Protein AF-A0A3A8JA76-F1 (afdb_monomer_lite)

Foldseek 3Di:
DDDDDDDDDDPDDDPCPPVNVVVVVVVVVVVQVVFWDKDDKDDWDWPPDKDKDFDCVLPWDKDWALPDAPVRADDDPPDPPPDFDDHPPNTDIHIDRQIKIWTKIKIKIWIAGNVRHTDDMDMDMDTDDIDNDHD

Sequence (135 aa):
MLLCTGLALTACGGAMTPEEAAAEETPLATSEAALITCGDWVGWSDTGVVRCLSNPDCGTNWVCEPRLKADDAPSLDDGPQQRPPVCPAGQVAVPYVNSGKMRYQFQYRACYDEAGNYTHTEYQYRNYASSCISC

Radius of gyration: 30.71 Å; chains: 1; bounding box: 82×60×65 Å

Secondary structure (DSSP, 8-state):
----------S------HHHHHHHHHHHHHHTTSS-EE-PPPPPEEEEEEEEEE-GGG-EEEEEESSS-GGGSPPPPSS-S-PPPPPPTT-EEEEEEPEEEEEEEEEEEEEE-TTS-EEEEEEEEEEEEEE----

Structure (mmCIF, N/CA/C/O backbone):
data_AF-A0A3A8JA76-F1
#
_entry.id   AF-A0A3A8JA76-F1
#
loop_
_atom_site.group_PDB
_atom_site.id
_atom_site.type_symbol
_atom_site.label_atom_id
_atom_site.label_alt_id
_atom_site.label_comp_id
_atom_site.label_asym_id
_atom_site.label_entity_id
_atom_site.label_seq_id
_atom_site.pdbx_PDB_ins_code
_atom_site.Cartn_x
_atom_site.Cartn_y
_atom_site.Cartn_z
_atom_site.occupancy
_atom_site.B_iso_or_equiv
_atom_site.auth_seq_id
_atom_site.auth_comp_id
_atom_site.auth_asym_id
_atom_site.auth_atom_id
_atom_site.pdbx_PDB_model_num
ATOM 1 N N . MET A 1 1 ? -53.220 30.093 33.852 1.00 31.16 1 MET A N 1
ATOM 2 C CA . MET A 1 1 ? -53.597 31.302 33.091 1.00 31.16 1 MET A CA 1
ATOM 3 C C . MET A 1 1 ? -52.765 32.443 33.645 1.00 31.16 1 MET A C 1
ATOM 5 O O . MET A 1 1 ? -52.714 32.542 34.862 1.00 31.16 1 MET A O 1
ATOM 9 N N . LEU A 1 2 ? -52.183 33.259 32.761 1.00 42.16 2 LEU A N 1
ATOM 10 C CA . LEU A 1 2 ? -51.533 34.547 33.044 1.00 42.16 2 LEU A CA 1
ATOM 11 C C . LEU A 1 2 ? -50.125 34.486 33.666 1.00 42.16 2 LEU A C 1
ATOM 13 O O . LEU A 1 2 ? -49.967 33.998 34.774 1.00 42.16 2 LEU A O 1
ATOM 17 N N . LEU A 1 3 ? -49.060 34.793 32.906 1.00 37.34 3 LEU A N 1
ATOM 18 C CA . LEU A 1 3 ? -48.591 36.099 32.348 1.00 37.34 3 LEU A CA 1
ATOM 19 C C . LEU A 1 3 ? -47.359 36.505 33.204 1.00 37.34 3 LEU A C 1
ATOM 21 O O . LEU A 1 3 ? -47.387 36.273 34.402 1.00 37.34 3 LEU A O 1
ATOM 25 N N . CYS A 1 4 ? -46.232 37.060 32.754 1.00 35.75 4 CYS A N 1
ATOM 26 C CA . CYS A 1 4 ? -45.856 37.897 31.611 1.00 35.75 4 CYS A CA 1
ATOM 27 C C . CYS A 1 4 ? -44.301 37.955 31.598 1.00 35.75 4 CYS A C 1
ATOM 29 O O . CYS A 1 4 ? -43.707 38.057 32.666 1.00 35.75 4 CYS A O 1
ATOM 31 N N . THR A 1 5 ? -43.587 37.760 30.476 1.00 44.44 5 THR A N 1
ATOM 32 C CA . THR A 1 5 ? -42.980 38.838 29.639 1.00 44.44 5 THR A CA 1
ATOM 33 C C . THR A 1 5 ? -42.537 40.060 30.457 1.00 44.44 5 THR A C 1
ATOM 35 O O . THR A 1 5 ? -43.389 40.726 31.026 1.00 44.44 5 THR A O 1
ATOM 38 N N . GLY A 1 6 ? -41.271 40.455 30.567 1.00 39.28 6 GLY A N 1
ATOM 39 C CA . GLY A 1 6 ? -40.219 40.588 29.560 1.00 39.28 6 GLY A CA 1
ATOM 40 C C . GLY A 1 6 ? -39.577 41.982 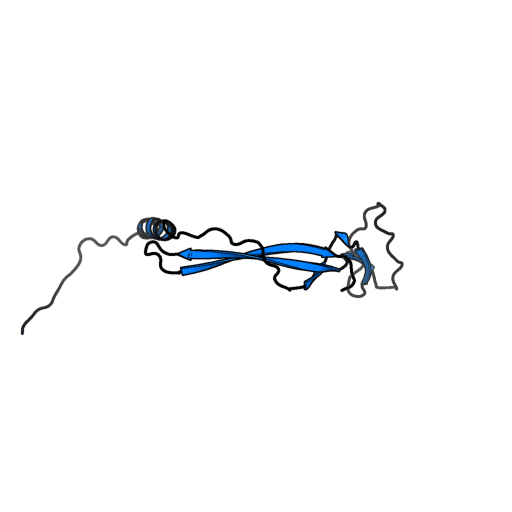29.734 1.00 39.28 6 GLY A C 1
ATOM 41 O O . GLY A 1 6 ? -40.202 42.845 30.346 1.00 39.28 6 GLY A O 1
ATOM 42 N N . LEU A 1 7 ? -38.391 42.184 29.136 1.00 40.34 7 LEU A N 1
ATOM 43 C CA . LEU A 1 7 ? -37.623 43.447 28.984 1.00 40.34 7 LEU A CA 1
ATOM 44 C C . LEU A 1 7 ? -36.812 43.900 30.227 1.00 40.34 7 LEU A C 1
ATOM 46 O O . LEU A 1 7 ? -37.314 43.864 31.337 1.00 40.34 7 LEU A O 1
ATOM 50 N N . ALA A 1 8 ? -35.570 44.390 30.135 1.00 39.19 8 ALA A N 1
ATOM 51 C CA . ALA A 1 8 ? -34.737 44.736 28.984 1.00 39.19 8 ALA A CA 1
ATOM 52 C C . ALA A 1 8 ? -33.320 45.187 29.426 1.00 39.19 8 ALA A C 1
ATOM 54 O O . ALA A 1 8 ? -33.169 45.818 30.464 1.00 39.19 8 ALA A O 1
ATOM 55 N N . LEU A 1 9 ? -32.356 44.954 28.526 1.00 34.12 9 LEU A N 1
ATOM 56 C CA . LEU A 1 9 ? -31.235 45.829 28.138 1.00 34.12 9 LEU A CA 1
ATOM 57 C C . LEU A 1 9 ? -30.060 46.121 29.108 1.00 34.12 9 LEU A C 1
ATOM 59 O O . LEU A 1 9 ? -30.109 46.995 29.963 1.00 34.12 9 LEU A O 1
ATOM 63 N N . THR A 1 10 ? -28.931 45.482 28.772 1.00 47.94 10 THR A N 1
ATOM 64 C CA . THR A 1 10 ? -27.617 46.102 28.475 1.00 47.94 10 THR A CA 1
ATOM 65 C C . THR A 1 10 ? -27.022 47.120 29.458 1.00 47.94 10 THR A C 1
ATOM 67 O O . THR A 1 10 ? -27.288 48.315 29.355 1.00 47.94 10 THR A O 1
ATOM 70 N N . ALA A 1 11 ? -26.061 46.655 30.260 1.00 32.19 11 ALA A N 1
ATOM 71 C CA . ALA A 1 11 ? -24.838 47.366 30.670 1.00 32.19 11 ALA A CA 1
ATOM 72 C C . ALA A 1 11 ? -23.938 46.321 31.372 1.00 32.19 11 ALA A C 1
ATOM 74 O O . ALA A 1 11 ? -24.352 45.781 32.384 1.00 32.19 11 ALA A O 1
ATOM 75 N N . CYS A 1 12 ? -22.772 45.872 30.912 1.00 36.44 12 CYS A N 1
ATOM 76 C CA . CYS A 1 12 ? -21.778 46.419 30.002 1.00 36.44 12 CYS A CA 1
ATOM 77 C C . CYS A 1 12 ? -21.581 45.510 28.784 1.00 36.44 12 CYS A C 1
ATOM 79 O O . CYS A 1 12 ? -21.241 44.338 28.921 1.00 36.44 12 CYS A O 1
ATOM 81 N N . GLY A 1 13 ? -21.734 46.077 27.589 1.00 32.16 13 GLY A N 1
ATOM 82 C CA . GLY A 1 13 ? -21.138 45.503 26.393 1.00 32.16 13 GLY A CA 1
ATOM 83 C C . GLY A 1 13 ? -19.623 45.667 26.459 1.00 32.16 13 GLY A C 1
ATOM 84 O O . GLY A 1 13 ? -19.117 46.780 26.354 1.00 32.16 13 GLY A O 1
ATOM 85 N N . GLY A 1 14 ? -18.913 44.561 26.622 1.00 33.47 14 GLY A N 1
ATOM 86 C CA . GLY A 1 14 ? -17.641 44.360 25.946 1.00 33.47 14 GLY A CA 1
ATOM 87 C C . GLY A 1 14 ? -17.922 43.381 24.818 1.00 33.47 14 GLY A C 1
ATOM 88 O O . GLY A 1 14 ? -18.553 42.354 25.058 1.00 33.47 14 GLY A O 1
ATOM 89 N N . ALA A 1 15 ? -17.533 43.699 23.585 1.00 38.44 15 ALA A N 1
ATOM 90 C CA . ALA A 1 15 ? -17.411 42.654 22.580 1.00 38.44 15 ALA A CA 1
ATOM 91 C C . ALA A 1 15 ? -16.456 41.612 23.170 1.00 38.44 15 ALA A C 1
ATOM 93 O O . ALA A 1 15 ? -15.319 41.966 23.480 1.00 38.44 15 ALA A O 1
ATOM 94 N N . MET A 1 16 ? -16.934 40.385 23.388 1.00 39.31 16 MET A N 1
ATOM 95 C CA . MET A 1 16 ? -16.061 39.266 23.724 1.00 39.31 16 MET A CA 1
ATOM 96 C C . MET A 1 16 ? -14.983 39.252 22.643 1.00 39.31 16 MET A C 1
ATOM 98 O O . MET A 1 16 ? -15.298 39.158 21.450 1.00 39.31 16 MET A O 1
ATOM 102 N N . THR A 1 17 ? -13.735 39.506 23.029 1.00 48.19 17 THR A N 1
ATOM 103 C CA . THR A 1 17 ? -12.651 39.476 22.056 1.00 48.19 17 THR A CA 1
ATOM 104 C C . THR A 1 17 ? -12.545 38.034 21.550 1.00 48.19 17 THR A C 1
ATOM 106 O O . THR A 1 17 ? -12.857 37.098 22.292 1.00 48.19 17 THR A O 1
ATOM 109 N N . PRO A 1 18 ? -12.125 37.808 20.294 1.00 47.38 18 PRO A N 1
ATOM 110 C CA . PRO A 1 18 ? -11.949 36.454 19.761 1.00 47.38 18 PRO A CA 1
ATOM 111 C C . PRO A 1 18 ? -11.064 35.555 20.645 1.00 47.38 18 PRO A C 1
ATOM 113 O O . PRO A 1 18 ? -11.153 34.335 20.566 1.00 47.38 18 PRO A O 1
ATOM 116 N N . GLU A 1 19 ? -10.233 36.156 21.502 1.00 47.56 19 GLU A N 1
ATOM 117 C CA . GLU A 1 19 ? -9.372 35.475 22.470 1.00 47.56 19 GLU A CA 1
ATOM 118 C C . GLU A 1 19 ? -10.119 34.924 23.700 1.00 47.56 19 GLU A C 1
ATOM 120 O O . GLU A 1 19 ? -9.718 33.884 24.214 1.00 47.56 19 GLU A O 1
ATOM 125 N N . GLU A 1 20 ? -11.223 35.535 24.149 1.00 46.00 20 GLU A N 1
ATOM 126 C CA . GLU A 1 20 ? -12.013 35.022 25.286 1.00 46.00 20 GLU A CA 1
ATOM 127 C C . GLU A 1 20 ? -13.012 33.932 24.867 1.00 46.00 20 GLU A C 1
ATOM 129 O O . GLU A 1 20 ? -13.248 32.998 25.629 1.00 46.00 20 GLU A O 1
ATOM 134 N N . ALA A 1 21 ? -13.521 33.971 23.630 1.00 46.09 21 ALA A N 1
ATOM 135 C CA . ALA A 1 21 ? -14.310 32.868 23.068 1.00 46.09 21 ALA A CA 1
ATOM 136 C C . ALA A 1 21 ? -13.441 31.624 22.801 1.00 46.09 21 ALA A C 1
ATOM 138 O O . ALA A 1 21 ? -13.866 30.497 23.040 1.00 46.09 21 ALA A O 1
ATOM 139 N N . ALA A 1 22 ? -12.188 31.817 22.375 1.00 43.44 22 ALA A N 1
ATOM 140 C CA . ALA A 1 22 ? -11.245 30.715 22.191 1.00 43.44 22 ALA A CA 1
ATOM 141 C C . ALA A 1 22 ? -10.868 30.041 23.525 1.00 43.44 22 ALA A C 1
ATOM 143 O O . ALA A 1 22 ? -10.643 28.833 23.564 1.00 43.44 22 ALA A O 1
ATOM 144 N N . ALA A 1 23 ? -10.835 30.790 24.630 1.00 42.50 23 ALA A N 1
ATOM 145 C CA . ALA A 1 23 ? -10.453 30.266 25.939 1.00 42.50 23 ALA A CA 1
ATOM 146 C C . ALA A 1 23 ? -11.490 29.312 26.567 1.00 42.50 23 ALA A C 1
ATOM 148 O O . ALA A 1 23 ? -11.085 28.432 27.324 1.00 42.50 23 ALA A O 1
ATOM 149 N N . GLU A 1 24 ? -12.784 29.423 26.234 1.00 42.78 24 GLU A N 1
ATOM 150 C CA . GLU A 1 24 ? -13.818 28.467 26.680 1.00 42.78 24 GLU A CA 1
ATOM 151 C C . GLU A 1 24 ? -14.078 27.324 25.681 1.00 42.78 24 GLU A C 1
ATOM 153 O O . GLU A 1 24 ? -14.460 26.231 26.094 1.00 42.78 24 GLU A O 1
ATOM 158 N N . GLU A 1 25 ? -13.769 27.496 24.393 1.00 41.91 25 GLU A N 1
ATOM 159 C CA . GLU A 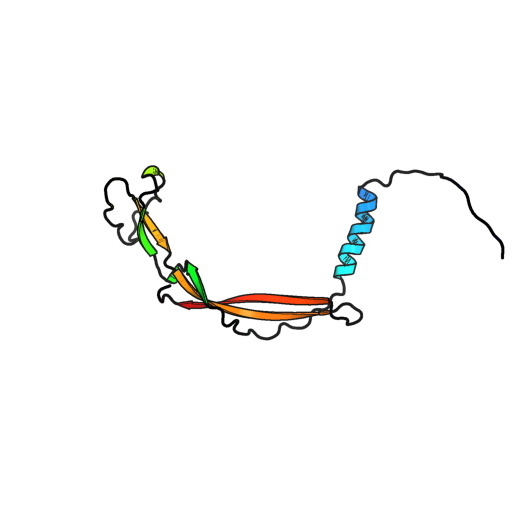1 25 ? -13.890 26.420 23.390 1.00 41.91 25 GLU A CA 1
ATOM 160 C C . GLU A 1 25 ? -12.740 25.393 23.481 1.00 41.91 25 GLU A C 1
ATOM 162 O O . GLU A 1 25 ? -12.902 24.219 23.139 1.00 41.91 25 GLU A O 1
ATOM 167 N N . THR A 1 26 ? -11.567 25.797 23.987 1.00 39.97 26 THR A N 1
ATOM 168 C CA . THR A 1 26 ? -10.400 24.901 24.096 1.00 39.97 26 THR A CA 1
ATOM 169 C C . THR A 1 26 ? -10.526 23.849 25.219 1.00 39.97 26 THR A C 1
ATOM 171 O O . THR A 1 26 ? -10.210 22.682 24.968 1.00 39.97 26 THR A O 1
ATOM 174 N N . PRO A 1 27 ? -11.003 24.159 26.445 1.00 39.25 27 PRO A N 1
ATOM 175 C CA . PRO A 1 27 ? -11.203 23.139 27.473 1.00 39.25 27 PRO A CA 1
ATOM 176 C C . PRO A 1 27 ? -12.385 22.211 27.171 1.00 39.25 27 PRO A C 1
ATOM 178 O O . PRO A 1 27 ? -12.324 21.057 27.588 1.00 39.25 27 PRO A O 1
ATOM 181 N N . LEU A 1 28 ? -13.414 22.635 26.419 1.00 37.22 28 LEU A N 1
ATOM 182 C CA . LEU A 1 28 ? -14.504 21.738 26.003 1.00 37.22 28 LEU A CA 1
ATOM 183 C C . LEU A 1 28 ? -14.044 20.732 24.938 1.00 37.22 28 LEU A C 1
ATOM 185 O O . LEU A 1 28 ? -14.224 19.533 25.128 1.00 37.22 28 LEU A O 1
ATOM 189 N N . ALA A 1 29 ? -13.322 21.172 23.902 1.00 44.12 29 ALA A N 1
ATOM 190 C CA . ALA A 1 29 ? -12.788 20.256 22.886 1.00 44.12 29 ALA A CA 1
ATOM 191 C C . ALA A 1 29 ? -11.743 19.268 23.449 1.00 44.12 29 ALA A C 1
ATOM 193 O O . ALA A 1 29 ? -11.574 18.163 22.934 1.00 44.12 29 ALA A O 1
ATOM 194 N N . THR A 1 30 ? -11.052 19.648 24.532 1.00 43.56 30 THR A N 1
ATOM 195 C CA . THR A 1 30 ? -10.079 18.782 25.220 1.00 43.56 30 THR A CA 1
ATOM 196 C C . THR A 1 30 ? -10.725 17.908 26.309 1.00 43.56 30 THR A C 1
ATOM 198 O O . THR A 1 30 ? -10.171 16.864 26.647 1.00 43.56 30 THR A O 1
ATOM 201 N N . SER A 1 31 ? -11.901 18.280 26.837 1.00 40.97 31 SER A N 1
ATOM 202 C CA . SER A 1 31 ? -12.663 17.458 27.796 1.00 40.97 31 SER A CA 1
ATOM 203 C C . SER A 1 31 ? -13.608 16.459 27.125 1.00 40.97 31 SER A C 1
ATOM 205 O O . SER A 1 31 ? -13.768 15.367 27.657 1.00 40.97 31 SER A O 1
ATOM 207 N N . GLU A 1 32 ? -14.111 16.721 25.914 1.00 44.12 32 GLU A N 1
ATOM 208 C CA . GLU A 1 32 ? -14.803 15.696 25.106 1.00 44.12 32 GLU A CA 1
ATOM 209 C C . GLU A 1 32 ? -13.851 14.596 24.601 1.00 44.12 32 GLU A C 1
ATOM 211 O O . GLU A 1 32 ? -14.262 13.462 24.352 1.00 44.12 32 GLU A O 1
ATOM 216 N N . ALA A 1 33 ? -12.551 14.893 24.513 1.00 47.88 33 ALA A N 1
ATOM 217 C CA . ALA A 1 33 ? -11.515 13.894 24.266 1.00 47.88 33 ALA A CA 1
ATOM 218 C C . ALA A 1 33 ? -11.119 13.100 25.529 1.00 47.88 33 ALA A C 1
ATOM 220 O O . ALA A 1 33 ? -10.372 12.126 25.424 1.00 47.88 33 ALA A O 1
ATOM 221 N N . ALA A 1 34 ? -11.580 13.498 26.723 1.00 49.09 34 ALA A N 1
ATOM 222 C CA . ALA A 1 34 ? -11.023 13.002 27.980 1.00 49.09 34 ALA A CA 1
ATOM 223 C C . ALA A 1 34 ? -11.588 11.659 28.467 1.00 49.09 34 ALA A C 1
ATOM 225 O O . ALA A 1 34 ? -10.981 11.083 29.366 1.00 49.09 34 ALA A O 1
ATOM 226 N N . LEU A 1 35 ? -12.670 11.115 27.895 1.00 53.34 35 LEU A N 1
ATOM 227 C CA . LEU A 1 35 ? -13.268 9.862 28.394 1.00 53.34 35 LEU A CA 1
ATOM 228 C C . LEU A 1 35 ? -13.743 8.878 27.307 1.00 53.34 35 LEU A C 1
ATOM 230 O O . LEU A 1 35 ? -14.405 7.888 27.622 1.00 53.34 35 LEU A O 1
ATOM 234 N N . ILE A 1 36 ? -13.353 9.073 26.039 1.00 64.19 36 ILE A N 1
ATOM 235 C CA . ILE A 1 36 ? -13.542 8.031 25.019 1.00 64.19 36 ILE A CA 1
ATOM 236 C C . ILE A 1 36 ? -12.617 6.864 25.364 1.00 64.19 36 ILE A C 1
ATOM 238 O O . ILE A 1 36 ? -11.394 6.952 25.238 1.00 64.19 36 ILE A O 1
ATOM 242 N N . THR A 1 37 ? -13.203 5.752 25.800 1.00 84.88 37 THR A N 1
ATOM 243 C CA . THR A 1 37 ? -12.452 4.529 26.080 1.00 84.88 37 THR A CA 1
ATOM 244 C C . THR A 1 37 ? -12.534 3.616 24.868 1.00 84.88 37 THR A C 1
ATOM 246 O O . THR A 1 37 ? -13.598 3.138 24.476 1.00 84.88 37 THR A O 1
ATOM 249 N N . CYS A 1 38 ? -11.391 3.385 24.230 1.00 90.31 38 CYS A N 1
ATOM 250 C CA . CYS A 1 38 ? -11.278 2.353 23.212 1.00 90.31 38 CYS A CA 1
ATOM 251 C C . CYS A 1 38 ? -10.861 1.038 23.863 1.00 90.31 38 CYS A C 1
ATOM 253 O O . CYS A 1 38 ? -9.957 1.015 24.698 1.00 90.31 38 CYS A O 1
ATOM 255 N N . GLY A 1 39 ? -11.507 -0.053 23.454 1.00 88.94 39 GLY A N 1
ATOM 256 C CA . GLY A 1 39 ? -11.074 -1.396 23.819 1.00 88.94 39 GLY A CA 1
ATOM 257 C C . GLY A 1 39 ? -9.709 -1.745 23.222 1.00 88.94 39 GLY A C 1
ATOM 258 O O . GLY A 1 39 ? -9.127 -0.989 22.434 1.00 88.94 39 GLY A O 1
ATOM 259 N N . ASP A 1 40 ? -9.211 -2.926 23.574 1.00 94.00 40 ASP A N 1
ATOM 260 C CA . ASP A 1 40 ? -7.985 -3.455 22.987 1.00 94.00 40 ASP A CA 1
ATOM 261 C C . ASP A 1 40 ? -8.144 -3.702 21.482 1.00 94.00 40 ASP A C 1
ATOM 263 O O . ASP A 1 40 ? -9.230 -4.006 20.976 1.00 94.00 40 ASP A O 1
ATOM 267 N N . TRP A 1 41 ? -7.029 -3.597 20.759 1.00 92.81 41 TRP A N 1
ATOM 268 C CA . TRP A 1 41 ? -6.978 -4.022 19.367 1.00 92.81 41 TRP A CA 1
ATOM 269 C C . TRP A 1 41 ? -7.251 -5.518 19.275 1.00 92.81 41 TRP A C 1
ATOM 271 O O . TRP A 1 41 ? -6.572 -6.327 19.913 1.00 92.81 41 TRP A O 1
ATOM 281 N N . VAL A 1 42 ? -8.208 -5.896 18.429 1.00 93.19 42 VAL A N 1
ATOM 282 C CA . VAL A 1 42 ? -8.333 -7.298 18.037 1.00 93.19 42 VAL A CA 1
ATOM 283 C C . VAL A 1 42 ? -7.099 -7.720 17.238 1.00 93.19 42 VAL A C 1
ATOM 285 O O . VAL A 1 42 ? -6.425 -6.896 16.623 1.00 93.19 42 VAL A O 1
A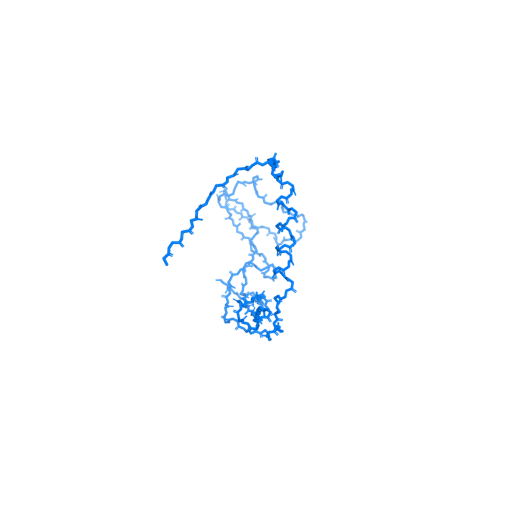TOM 288 N N . GLY A 1 43 ? -6.800 -9.018 17.221 1.00 92.19 43 GLY A N 1
ATOM 289 C CA . GLY A 1 43 ? -5.681 -9.540 16.441 1.00 92.19 43 GLY A CA 1
ATOM 290 C C . GLY A 1 43 ? -5.789 -9.221 14.944 1.00 92.19 43 GLY A C 1
ATOM 291 O O . GLY A 1 43 ? -6.881 -9.079 14.386 1.00 92.19 43 GLY A O 1
ATOM 292 N N . TRP A 1 44 ? -4.635 -9.157 14.280 1.00 95.88 44 TRP A N 1
ATOM 293 C CA . TRP A 1 44 ? -4.560 -8.953 12.835 1.00 95.88 44 TRP A CA 1
ATOM 294 C C . TRP A 1 44 ? -5.312 -10.045 12.072 1.00 95.88 44 TRP A C 1
ATOM 296 O O . TRP A 1 44 ? -5.035 -11.233 12.225 1.00 95.88 44 TRP A O 1
ATOM 306 N N . SER A 1 45 ? -6.218 -9.619 11.200 1.00 94.31 45 SER A N 1
ATOM 307 C CA . SER A 1 45 ? -6.997 -10.470 10.307 1.00 94.31 45 SER A CA 1
ATOM 308 C C . SER A 1 45 ? -6.644 -10.167 8.856 1.00 94.31 45 SER A C 1
ATOM 310 O O . SER A 1 45 ? -6.434 -9.012 8.484 1.00 94.31 45 SER A O 1
ATOM 312 N N . ASP A 1 46 ? -6.547 -11.203 8.025 1.00 92.88 46 ASP A N 1
ATOM 313 C CA . ASP A 1 46 ? -6.307 -11.034 6.591 1.00 92.88 46 ASP A CA 1
ATOM 314 C C . ASP A 1 46 ? -7.529 -10.385 5.929 1.00 92.88 46 ASP A C 1
ATOM 316 O O . ASP A 1 46 ? -8.667 -10.781 6.172 1.00 92.88 46 ASP A O 1
ATOM 320 N N . THR A 1 47 ? -7.295 -9.364 5.108 1.00 89.81 47 THR A N 1
ATOM 321 C CA . THR A 1 47 ? -8.370 -8.662 4.386 1.00 89.81 47 THR A CA 1
ATOM 322 C C . THR A 1 47 ? -8.874 -9.439 3.163 1.00 89.81 47 THR A C 1
ATOM 324 O O . THR A 1 47 ? -9.878 -9.061 2.568 1.00 89.81 47 THR A O 1
ATOM 327 N N . GLY A 1 48 ? -8.144 -10.464 2.716 1.00 87.75 48 GLY A N 1
ATOM 328 C CA . GLY A 1 48 ? -8.300 -11.125 1.420 1.00 87.75 48 GLY A CA 1
ATOM 329 C C . GLY A 1 48 ? -7.849 -10.266 0.233 1.00 87.75 48 GLY A C 1
ATOM 330 O O . GLY A 1 48 ? -7.842 -10.735 -0.905 1.00 87.75 48 GLY A O 1
ATOM 331 N N . VAL A 1 49 ? -7.464 -9.007 0.471 1.00 87.19 49 VAL A N 1
ATOM 332 C CA . VAL A 1 49 ? -7.137 -8.049 -0.583 1.00 87.19 49 VAL A CA 1
ATOM 333 C C . VAL A 1 49 ? -5.698 -8.248 -1.040 1.00 87.19 49 VAL A C 1
ATOM 335 O O . VAL A 1 49 ? -4.746 -8.143 -0.262 1.00 87.19 49 VAL A O 1
ATOM 338 N N . VAL A 1 50 ? -5.549 -8.458 -2.348 1.00 89.69 50 VAL A N 1
ATOM 339 C CA . VAL A 1 50 ? -4.267 -8.434 -3.053 1.00 89.69 50 VAL A CA 1
ATOM 340 C C . VAL A 1 50 ? -4.248 -7.214 -3.964 1.00 89.69 50 VAL A C 1
ATOM 342 O O . VAL A 1 50 ? -5.144 -7.052 -4.791 1.00 89.69 50 VAL A O 1
ATOM 345 N N . ARG A 1 51 ? -3.234 -6.355 -3.827 1.00 88.88 51 ARG A N 1
ATOM 346 C CA . ARG A 1 51 ? -3.022 -5.213 -4.731 1.00 88.88 51 ARG A CA 1
ATOM 347 C C . ARG A 1 51 ? -1.711 -5.345 -5.481 1.00 88.88 51 ARG A C 1
ATOM 349 O O . ARG A 1 51 ? -0.741 -5.881 -4.954 1.00 88.88 51 ARG A O 1
ATOM 356 N N . CYS A 1 52 ? -1.709 -4.815 -6.694 1.00 91.31 52 CYS A N 1
ATOM 357 C CA . CYS A 1 52 ? -0.517 -4.631 -7.499 1.00 91.31 52 CYS A CA 1
ATOM 358 C C . CYS A 1 52 ? -0.018 -3.207 -7.310 1.00 91.31 52 CYS A C 1
ATOM 360 O O . CYS A 1 52 ? -0.725 -2.260 -7.647 1.00 91.31 52 CYS A O 1
ATOM 362 N N . LEU A 1 53 ? 1.163 -3.070 -6.716 1.00 89.38 53 LEU A N 1
ATOM 363 C CA . LEU A 1 53 ? 1.796 -1.786 -6.423 1.00 89.38 53 LEU A CA 1
ATOM 364 C C . LEU A 1 53 ? 3.290 -1.882 -6.723 1.00 89.38 53 LEU A C 1
ATOM 366 O O . LEU A 1 53 ? 3.850 -2.978 -6.709 1.00 89.38 53 LEU A O 1
ATOM 370 N N . SER A 1 54 ? 3.929 -0.742 -6.984 1.00 88.38 54 SER A N 1
ATOM 371 C CA . SER A 1 54 ? 5.384 -0.656 -7.131 1.00 88.38 54 SER A CA 1
ATOM 372 C C . SER A 1 54 ? 6.075 -1.247 -5.904 1.00 88.38 54 SER A C 1
ATOM 374 O O . SER A 1 54 ? 5.758 -0.876 -4.774 1.00 88.38 54 SER A O 1
ATOM 376 N N . ASN A 1 55 ? 7.008 -2.168 -6.131 1.00 87.12 55 ASN A N 1
ATOM 377 C CA . ASN A 1 55 ? 7.755 -2.836 -5.080 1.00 87.12 55 ASN A CA 1
ATOM 378 C C . ASN A 1 55 ? 9.261 -2.794 -5.405 1.00 87.12 55 ASN A C 1
ATOM 380 O O . ASN A 1 55 ? 9.694 -3.506 -6.313 1.00 87.12 55 ASN A O 1
ATOM 384 N N . PRO A 1 56 ? 10.070 -1.999 -4.678 1.00 82.19 56 PRO A N 1
ATOM 385 C CA . PRO A 1 56 ? 11.506 -1.885 -4.940 1.00 82.19 56 PRO A CA 1
ATOM 386 C C . PRO A 1 56 ? 12.249 -3.218 -4.772 1.00 82.19 56 PRO A C 1
ATOM 388 O O . PRO A 1 56 ? 13.245 -3.446 -5.456 1.00 82.19 56 PRO A O 1
ATOM 391 N N . ASP A 1 57 ? 11.724 -4.136 -3.954 1.00 86.06 57 ASP A N 1
ATOM 392 C CA . ASP A 1 57 ? 12.295 -5.476 -3.776 1.00 86.06 57 ASP A CA 1
ATOM 393 C C . ASP A 1 57 ? 12.178 -6.336 -5.046 1.00 86.06 57 ASP A C 1
ATOM 395 O O . ASP A 1 57 ? 12.890 -7.326 -5.204 1.00 86.06 57 ASP A O 1
ATOM 399 N N . CYS A 1 58 ? 11.297 -5.955 -5.978 1.00 86.62 58 CYS A N 1
ATOM 400 C CA . CYS A 1 58 ? 11.123 -6.623 -7.268 1.00 86.62 58 CYS A CA 1
ATOM 401 C C . CYS A 1 58 ? 12.055 -6.094 -8.357 1.00 86.62 58 CYS A C 1
ATOM 403 O O . CYS A 1 58 ? 11.953 -6.503 -9.517 1.00 86.62 58 CYS A O 1
ATOM 405 N N . GLY A 1 59 ? 12.983 -5.213 -7.985 1.00 84.12 59 GLY A N 1
ATOM 406 C CA . GLY A 1 59 ? 13.927 -4.591 -8.892 1.00 84.12 59 GLY A CA 1
ATOM 407 C C . GLY A 1 59 ? 13.263 -3.587 -9.826 1.00 84.12 59 GLY A C 1
ATOM 408 O O . GLY A 1 59 ? 12.119 -3.165 -9.641 1.00 84.12 59 GLY A O 1
ATOM 409 N N . THR A 1 60 ? 14.010 -3.198 -10.847 1.00 85.19 60 THR A N 1
ATOM 410 C CA . THR A 1 60 ? 13.577 -2.242 -11.860 1.00 85.19 60 THR A CA 1
ATOM 411 C C . THR A 1 60 ? 13.622 -2.874 -13.244 1.00 85.19 60 THR A C 1
ATOM 413 O O . THR A 1 60 ? 14.387 -3.809 -13.492 1.00 85.19 60 THR A O 1
ATOM 416 N N . ASN A 1 61 ? 12.791 -2.376 -14.152 1.00 84.50 61 ASN A N 1
ATOM 417 C CA . ASN A 1 61 ? 12.890 -2.643 -15.579 1.00 84.50 61 ASN A CA 1
ATOM 418 C C . ASN A 1 61 ? 13.165 -1.342 -16.335 1.00 84.50 61 ASN A C 1
ATOM 420 O O . ASN A 1 61 ? 12.778 -0.256 -15.913 1.00 84.50 61 ASN A O 1
ATOM 424 N N . TRP A 1 62 ? 13.845 -1.453 -17.470 1.00 84.62 62 TRP A N 1
ATOM 425 C CA . TRP A 1 62 ? 14.062 -0.314 -18.351 1.00 84.62 62 TRP A CA 1
ATOM 426 C C . TRP A 1 62 ? 12.965 -0.227 -19.394 1.00 84.62 62 TRP A C 1
ATOM 428 O O . TRP A 1 62 ? 12.654 -1.217 -20.059 1.00 84.62 62 TRP A O 1
ATOM 438 N N . VAL A 1 63 ? 12.433 0.974 -19.578 1.00 87.06 63 VAL A N 1
ATOM 439 C CA . VAL A 1 63 ? 11.444 1.281 -20.609 1.00 87.06 63 VAL A CA 1
ATOM 440 C C . VAL A 1 63 ? 11.971 2.428 -21.459 1.00 87.06 63 VAL A C 1
ATOM 442 O O . VAL A 1 63 ? 12.536 3.387 -20.940 1.00 87.06 63 VAL A O 1
ATOM 445 N N . CYS A 1 64 ? 11.804 2.318 -22.776 1.00 87.19 64 CYS A N 1
ATOM 446 C CA . CYS A 1 64 ? 12.065 3.424 -23.686 1.00 87.19 64 CYS A CA 1
ATOM 447 C C . CYS A 1 64 ? 10.823 4.311 -23.759 1.00 87.19 64 CYS A C 1
ATOM 449 O O . CYS A 1 64 ? 9.808 3.925 -24.338 1.00 87.19 64 CYS A O 1
ATOM 451 N N . GLU A 1 65 ? 10.900 5.485 -23.146 1.00 87.31 65 GLU A N 1
ATOM 452 C CA . GLU A 1 65 ? 9.790 6.422 -23.050 1.00 87.31 65 GLU A CA 1
ATOM 453 C C . GLU A 1 65 ? 9.806 7.412 -24.222 1.00 87.31 65 GLU A C 1
ATOM 455 O O . GLU A 1 65 ? 10.761 8.180 -24.365 1.00 87.31 65 GLU A O 1
ATOM 460 N N . PRO A 1 66 ? 8.758 7.439 -25.068 1.00 85.75 66 PRO A N 1
ATOM 461 C CA . PRO A 1 66 ? 8.684 8.340 -26.217 1.00 85.75 66 PRO A CA 1
ATOM 462 C C . PRO A 1 66 ? 8.174 9.740 -25.863 1.00 85.75 66 PRO A C 1
ATOM 464 O O . PRO A 1 66 ? 8.163 10.626 -26.713 1.00 85.75 66 PRO A O 1
ATOM 467 N N . ARG A 1 67 ? 7.664 9.930 -24.640 1.00 83.50 67 ARG A N 1
ATOM 468 C CA . ARG A 1 67 ? 7.049 11.189 -24.194 1.00 83.50 67 ARG A CA 1
ATOM 469 C C . ARG A 1 67 ? 7.969 12.053 -23.341 1.00 83.50 67 ARG A C 1
ATOM 471 O O . ARG A 1 67 ? 7.632 13.208 -23.096 1.00 83.50 67 ARG A O 1
ATOM 478 N N . LEU A 1 68 ? 9.093 11.506 -22.891 1.00 75.44 68 LEU A N 1
ATOM 479 C CA . LEU A 1 68 ? 10.080 12.241 -22.113 1.00 75.44 68 LEU A CA 1
ATOM 480 C C . LEU A 1 68 ? 11.100 12.877 -23.049 1.00 75.44 68 LEU A C 1
ATOM 482 O O . LEU A 1 68 ? 11.581 12.242 -23.990 1.00 75.44 68 LEU A O 1
ATOM 486 N N . LYS A 1 69 ? 11.423 14.146 -22.799 1.00 69.94 69 LYS A N 1
ATOM 487 C CA . LYS A 1 69 ? 12.542 14.796 -23.480 1.00 69.94 69 LYS A CA 1
ATOM 488 C C . LYS A 1 69 ? 13.843 14.254 -22.894 1.00 69.94 69 LYS A C 1
ATOM 490 O O . LYS A 1 69 ? 13.891 13.902 -21.720 1.00 69.94 69 LYS A O 1
ATOM 495 N N . ALA A 1 70 ? 14.897 14.220 -23.707 1.00 66.25 70 ALA A N 1
ATOM 496 C CA . ALA A 1 70 ? 16.219 13.751 -23.285 1.00 66.25 70 ALA A CA 1
ATOM 497 C C . ALA A 1 70 ? 16.736 14.466 -22.026 1.00 66.25 70 ALA A C 1
ATOM 499 O O . ALA A 1 70 ? 17.314 13.818 -21.161 1.00 66.25 70 ALA A O 1
ATOM 500 N N . ASP A 1 71 ? 16.460 15.764 -21.899 1.00 67.00 71 ASP A N 1
ATOM 501 C CA . ASP A 1 71 ? 16.907 16.586 -20.768 1.00 67.00 71 ASP A CA 1
ATOM 502 C C . ASP A 1 71 ? 16.115 16.333 -19.470 1.00 67.00 71 ASP A C 1
ATOM 504 O O . ASP A 1 71 ? 16.589 16.670 -18.389 1.00 67.00 71 ASP A O 1
ATOM 508 N N . ASP A 1 72 ? 14.923 15.732 -19.567 1.00 64.62 72 ASP A N 1
ATOM 509 C CA . ASP A 1 72 ? 14.063 15.393 -18.422 1.00 64.62 72 ASP A CA 1
ATOM 510 C C . ASP A 1 72 ? 14.334 13.970 -17.899 1.00 64.62 72 ASP A C 1
ATOM 512 O O . ASP A 1 72 ? 13.687 13.500 -16.959 1.00 64.62 72 ASP A O 1
ATOM 516 N N . ALA A 1 73 ? 15.253 13.245 -18.538 1.00 61.09 73 ALA A N 1
ATOM 517 C CA . ALA A 1 73 ? 15.575 11.886 -18.155 1.00 61.09 73 ALA A CA 1
ATOM 518 C C . ALA A 1 73 ? 16.403 11.861 -16.863 1.00 61.09 73 ALA A C 1
ATOM 520 O O . ALA A 1 73 ? 17.318 12.673 -16.700 1.00 61.09 73 ALA A O 1
ATOM 521 N N . PRO A 1 74 ? 16.123 10.921 -15.943 1.00 63.09 74 PRO A N 1
ATOM 522 C CA . PRO A 1 74 ? 16.914 10.788 -14.731 1.00 63.09 74 PRO A CA 1
ATOM 523 C C . PRO A 1 74 ? 18.376 10.500 -15.091 1.00 63.09 74 PRO A C 1
ATOM 525 O O . PRO A 1 74 ? 18.665 9.638 -15.924 1.00 63.09 74 PRO A O 1
ATOM 528 N N . SER A 1 75 ? 19.299 11.225 -14.456 1.00 58.78 75 SER A N 1
ATOM 529 C CA . SER A 1 75 ? 20.728 10.949 -14.574 1.00 58.78 75 SER A CA 1
ATOM 530 C C . SER A 1 75 ? 21.005 9.553 -14.036 1.00 58.78 75 SER A C 1
ATOM 532 O O . SER A 1 75 ? 20.642 9.234 -12.904 1.00 58.78 75 SER A O 1
ATOM 534 N N . LEU A 1 76 ? 21.641 8.724 -14.852 1.00 60.12 76 LEU A N 1
ATOM 535 C CA . LEU A 1 76 ? 22.056 7.397 -14.436 1.00 60.12 76 LEU A CA 1
ATOM 536 C C . LEU A 1 76 ? 23.365 7.553 -13.680 1.00 60.12 76 LEU A C 1
ATOM 538 O O . LEU A 1 76 ? 24.341 8.030 -14.255 1.00 60.12 76 LEU A O 1
ATOM 542 N N . ASP A 1 77 ? 23.374 7.206 -12.397 1.00 55.84 77 ASP A N 1
ATOM 543 C CA . ASP A 1 77 ? 24.617 7.175 -11.630 1.00 55.84 77 ASP A CA 1
ATOM 544 C C . ASP A 1 77 ? 25.627 6.248 -12.334 1.00 55.84 77 ASP A C 1
ATOM 546 O O . ASP A 1 77 ? 25.244 5.198 -12.853 1.00 55.84 77 ASP A O 1
ATOM 550 N N . ASP A 1 78 ? 26.923 6.581 -12.297 1.00 55.06 78 ASP A N 1
ATOM 551 C CA . ASP A 1 78 ? 28.041 5.812 -12.895 1.00 55.06 78 ASP A CA 1
ATOM 552 C C . ASP A 1 78 ? 28.256 4.397 -12.283 1.00 55.06 78 ASP A C 1
ATOM 554 O O . ASP A 1 78 ? 29.309 3.771 -12.433 1.00 55.06 78 ASP A O 1
ATOM 558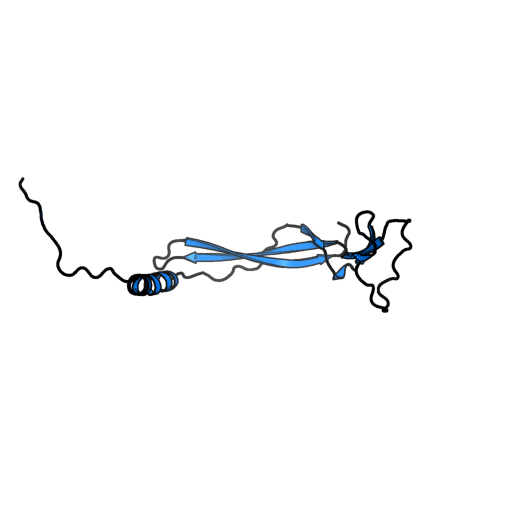 N N . GLY A 1 79 ? 27.272 3.868 -11.553 1.00 47.81 79 GLY A N 1
ATOM 559 C CA . GLY A 1 79 ? 27.296 2.559 -10.909 1.00 47.81 79 GLY A CA 1
ATOM 560 C C . GLY A 1 79 ? 26.620 1.455 -11.732 1.00 47.81 79 GLY A C 1
ATOM 561 O O . GLY A 1 79 ? 25.953 1.713 -12.731 1.00 47.81 79 GLY A O 1
ATOM 562 N N . PRO A 1 80 ? 26.733 0.185 -11.304 1.00 45.91 80 PRO A N 1
ATOM 563 C CA . PRO A 1 80 ? 26.102 -0.952 -11.965 1.00 45.91 80 PRO A CA 1
ATOM 564 C C . PRO A 1 80 ? 24.603 -1.031 -11.624 1.00 45.91 80 PRO A C 1
ATOM 566 O O . PRO A 1 80 ? 24.101 -2.071 -11.205 1.00 45.91 80 PRO A O 1
ATOM 569 N N . GLN A 1 81 ? 23.862 0.060 -11.807 1.00 56.19 81 GLN A N 1
ATOM 570 C CA . GLN A 1 81 ? 22.446 -0.059 -12.136 1.00 56.19 81 GLN A CA 1
ATOM 571 C C . GLN A 1 81 ? 22.433 -0.685 -13.537 1.00 56.19 81 GLN A C 1
ATOM 573 O O . GLN A 1 81 ? 23.200 -0.254 -14.397 1.00 56.19 81 GLN A O 1
ATOM 578 N N . GLN A 1 82 ? 21.704 -1.794 -13.727 1.00 59.41 82 GLN A N 1
ATOM 579 C CA . GLN A 1 82 ? 21.696 -2.579 -14.973 1.00 59.41 82 GLN A CA 1
ATOM 580 C C . GLN A 1 82 ? 21.782 -1.641 -16.179 1.00 59.41 82 GLN A C 1
ATOM 582 O O . GLN A 1 82 ? 20.949 -0.750 -16.280 1.00 59.41 82 GLN A O 1
ATOM 587 N N . ARG A 1 83 ? 22.809 -1.772 -17.030 1.00 66.31 83 ARG A N 1
ATOM 588 C CA . ARG A 1 83 ? 23.063 -0.792 -18.100 1.00 66.31 83 ARG A CA 1
ATOM 589 C C . ARG A 1 83 ? 21.767 -0.503 -18.877 1.00 66.31 83 ARG A C 1
ATOM 591 O O . ARG A 1 83 ? 21.115 -1.468 -19.288 1.00 66.31 83 ARG A O 1
ATOM 598 N N . PRO A 1 84 ? 21.401 0.772 -19.088 1.00 74.19 84 PRO A N 1
ATOM 599 C CA . PRO A 1 84 ? 20.191 1.128 -19.820 1.00 74.19 84 PRO A CA 1
ATOM 600 C C . PRO A 1 84 ? 20.227 0.545 -21.245 1.00 74.19 84 PRO A C 1
ATOM 602 O O . PRO A 1 84 ? 21.303 0.459 -21.850 1.00 74.19 84 PRO A O 1
ATOM 605 N N . PRO A 1 85 ? 19.077 0.145 -21.812 1.00 77.75 85 PRO A N 1
ATOM 606 C CA . PRO A 1 85 ? 18.996 -0.299 -23.195 1.00 77.75 85 PRO A CA 1
ATOM 607 C C . PRO A 1 85 ? 19.238 0.865 -24.162 1.00 77.75 85 PRO A C 1
ATOM 609 O O . PRO A 1 85 ? 19.026 2.034 -23.840 1.00 77.75 85 PRO A O 1
ATOM 612 N N . VAL A 1 86 ? 19.625 0.531 -25.394 1.00 80.88 86 VAL A N 1
ATOM 613 C CA . VAL A 1 86 ? 19.625 1.497 -26.499 1.00 80.88 86 VAL A CA 1
ATOM 614 C C . VAL A 1 86 ? 18.183 1.699 -26.959 1.00 80.88 86 VAL A C 1
ATOM 616 O O . VAL A 1 86 ? 17.553 0.759 -27.444 1.00 80.88 86 VAL A O 1
ATOM 619 N N . CYS A 1 87 ? 17.669 2.919 -26.815 1.00 84.50 87 CYS A N 1
ATOM 620 C CA . CYS A 1 87 ? 16.319 3.272 -27.243 1.00 84.50 87 CYS A CA 1
ATOM 621 C C . CYS A 1 87 ? 16.281 3.815 -28.683 1.00 84.50 87 CYS A C 1
ATOM 623 O O . CYS A 1 87 ? 17.274 4.375 -29.157 1.00 84.50 87 CYS A O 1
ATOM 625 N N . PRO A 1 88 ? 15.148 3.670 -29.400 1.00 87.25 88 PRO A N 1
ATOM 626 C CA . PRO A 1 88 ? 14.939 4.307 -30.698 1.00 87.25 88 PRO A CA 1
ATOM 627 C C . PRO A 1 88 ? 15.137 5.828 -30.648 1.00 87.25 88 PRO A C 1
ATOM 629 O O . PRO A 1 88 ? 14.948 6.459 -29.608 1.00 87.25 88 PRO A O 1
ATOM 632 N N . ALA A 1 89 ? 15.468 6.429 -31.794 1.00 82.00 89 ALA A N 1
ATOM 633 C CA . ALA A 1 89 ? 15.653 7.875 -31.897 1.00 82.00 89 ALA A CA 1
ATOM 634 C C . ALA A 1 89 ? 14.407 8.638 -31.409 1.00 82.00 89 ALA A C 1
ATOM 636 O O . ALA A 1 89 ? 13.287 8.351 -31.833 1.00 82.00 89 ALA A O 1
ATOM 637 N N . GLY A 1 90 ? 14.617 9.615 -30.524 1.00 80.88 90 GLY A N 1
ATOM 638 C CA . GLY A 1 90 ? 13.542 10.400 -29.909 1.00 80.88 90 GLY A CA 1
ATOM 639 C C . GLY A 1 90 ? 12.889 9.760 -28.678 1.00 80.88 90 GLY A C 1
ATOM 640 O O . GLY A 1 90 ? 11.907 10.304 -28.189 1.00 80.88 90 GLY A O 1
ATOM 641 N N . GLN A 1 91 ? 13.410 8.637 -28.176 1.00 86.31 91 GLN A N 1
ATOM 642 C CA . GLN A 1 91 ? 12.993 8.025 -26.909 1.00 86.31 91 GLN A CA 1
ATOM 643 C C . GLN A 1 91 ? 14.149 8.017 -25.910 1.00 86.31 91 GLN A C 1
ATOM 645 O O . GLN A 1 91 ? 15.316 8.073 -26.305 1.00 86.31 91 GLN A O 1
ATOM 650 N N . VAL A 1 92 ? 13.831 7.889 -24.622 1.00 84.56 92 VAL A N 1
ATOM 651 C CA . VAL A 1 92 ? 14.838 7.843 -23.554 1.00 84.56 92 VAL A CA 1
ATOM 652 C C . VAL A 1 92 ? 14.631 6.631 -22.656 1.00 84.56 92 VAL A C 1
ATOM 654 O O . VAL A 1 92 ? 13.497 6.272 -22.352 1.00 84.56 92 VAL A O 1
ATOM 657 N N . ALA A 1 93 ? 15.724 5.988 -22.243 1.00 83.88 93 ALA A N 1
ATOM 658 C CA . ALA A 1 93 ? 15.679 4.867 -21.314 1.00 83.88 93 ALA A CA 1
ATOM 659 C C . ALA A 1 93 ? 15.408 5.368 -19.891 1.00 83.88 93 ALA A C 1
ATOM 661 O O . ALA A 1 93 ? 16.178 6.165 -19.358 1.00 83.88 93 ALA A O 1
ATOM 662 N N . VAL A 1 94 ? 14.345 4.866 -19.268 1.00 85.38 94 VAL A N 1
ATOM 663 C CA . VAL A 1 94 ? 13.953 5.220 -17.900 1.00 85.38 94 VAL A CA 1
ATOM 664 C C . VAL A 1 94 ? 13.759 3.948 -17.077 1.00 85.38 94 VAL A C 1
ATOM 666 O O . VAL A 1 94 ? 13.123 3.006 -17.565 1.00 85.38 94 VAL A O 1
ATOM 669 N N . PRO A 1 95 ? 14.306 3.883 -15.850 1.00 82.62 95 PRO A N 1
ATOM 670 C CA . PRO A 1 95 ? 14.078 2.754 -14.971 1.00 82.62 95 PRO A CA 1
ATOM 671 C C . PRO A 1 95 ? 12.729 2.924 -14.264 1.00 82.62 95 PRO A C 1
ATOM 673 O O . PRO A 1 95 ? 12.487 3.926 -13.592 1.00 82.62 95 PRO A O 1
ATOM 676 N N . TYR A 1 96 ? 11.864 1.923 -14.371 1.00 83.75 96 TYR A N 1
ATOM 677 C CA . TYR A 1 96 ? 10.619 1.839 -13.618 1.00 83.75 96 TYR A CA 1
ATOM 678 C C . TYR A 1 96 ? 10.741 0.763 -12.546 1.00 83.75 96 TYR A C 1
ATOM 680 O O . TYR A 1 96 ? 11.294 -0.311 -12.772 1.00 83.75 96 TYR A O 1
ATOM 688 N N . VAL A 1 97 ? 10.242 1.057 -11.346 1.00 86.00 97 VAL A N 1
ATOM 689 C CA . VAL A 1 97 ? 10.170 0.066 -10.267 1.00 86.00 97 VAL A CA 1
ATOM 690 C C . VAL A 1 97 ? 9.132 -0.984 -10.640 1.00 86.00 97 VAL A C 1
ATOM 692 O O . VAL A 1 97 ? 7.973 -0.648 -10.897 1.00 86.00 97 VAL A O 1
ATOM 695 N N . ASN A 1 98 ? 9.540 -2.253 -10.634 1.00 87.56 98 ASN A N 1
ATOM 696 C CA . ASN A 1 98 ? 8.642 -3.356 -10.931 1.00 87.56 98 ASN A CA 1
ATOM 697 C C . ASN A 1 98 ? 7.528 -3.424 -9.885 1.00 87.56 98 ASN A C 1
ATOM 699 O O . ASN A 1 98 ? 7.737 -3.208 -8.689 1.00 87.56 98 ASN A O 1
ATOM 703 N N . SER A 1 99 ? 6.319 -3.745 -10.328 1.00 89.69 99 SER A N 1
ATOM 704 C CA . SER A 1 99 ? 5.213 -4.003 -9.414 1.00 89.69 99 SER A CA 1
ATOM 705 C C . SER A 1 99 ? 5.316 -5.393 -8.793 1.00 89.69 99 SER A C 1
ATOM 707 O O . SER A 1 99 ? 5.715 -6.350 -9.456 1.00 89.69 99 SER A O 1
ATOM 709 N N . GLY A 1 100 ? 4.882 -5.512 -7.543 1.00 90.12 100 GLY A N 1
ATOM 710 C CA . GLY A 1 100 ? 4.670 -6.785 -6.866 1.00 90.12 100 GLY A CA 1
ATOM 711 C C . GLY A 1 100 ? 3.244 -6.913 -6.336 1.00 90.12 100 GLY A C 1
ATOM 712 O O . GLY A 1 100 ? 2.499 -5.934 -6.228 1.00 90.12 100 GLY A O 1
ATOM 713 N N . LYS A 1 101 ? 2.866 -8.137 -5.963 1.00 92.38 101 LYS A N 1
ATOM 714 C CA . LYS A 1 101 ? 1.609 -8.409 -5.257 1.00 92.38 101 LYS A CA 1
ATOM 715 C C . LYS A 1 101 ? 1.789 -8.157 -3.768 1.00 92.38 101 LYS A C 1
ATOM 717 O O . LYS A 1 101 ? 2.641 -8.783 -3.142 1.00 92.38 101 LYS A O 1
ATOM 722 N N . MET A 1 102 ? 0.949 -7.298 -3.204 1.00 90.12 102 MET A N 1
ATOM 723 C CA . MET A 1 102 ? 0.929 -6.924 -1.791 1.00 90.12 102 MET A CA 1
ATOM 724 C C . MET A 1 102 ? -0.347 -7.443 -1.126 1.00 90.12 102 MET A C 1
ATOM 726 O O . MET A 1 102 ? -1.444 -7.229 -1.645 1.00 90.12 102 MET A O 1
ATOM 730 N N . ARG A 1 103 ? -0.204 -8.120 0.019 1.00 91.00 103 ARG A N 1
ATOM 731 C CA . ARG A 1 103 ? -1.320 -8.592 0.854 1.00 91.00 103 ARG A CA 1
ATOM 732 C C . ARG A 1 103 ? -1.470 -7.745 2.104 1.00 91.00 103 ARG A C 1
ATOM 734 O O . ARG A 1 103 ? -0.472 -7.317 2.692 1.00 91.00 103 ARG A O 1
ATOM 741 N N . TYR A 1 104 ? -2.714 -7.540 2.520 1.00 91.44 104 TYR A N 1
ATOM 742 C CA . TYR A 1 104 ? -3.040 -6.647 3.623 1.00 91.44 104 TYR A CA 1
ATOM 743 C C . TYR A 1 104 ? -3.745 -7.373 4.752 1.00 91.44 104 TYR A C 1
ATOM 745 O O . TYR A 1 104 ? -4.615 -8.218 4.535 1.00 91.44 104 TYR A O 1
ATOM 753 N N . GLN A 1 105 ? -3.384 -6.983 5.964 1.00 95.31 105 GLN A N 1
ATOM 754 C CA . GLN A 1 105 ? -4.117 -7.319 7.168 1.00 95.31 105 GLN A CA 1
ATOM 755 C C . GLN A 1 105 ? -4.726 -6.053 7.749 1.00 95.31 105 GLN A C 1
ATOM 757 O O . GLN A 1 105 ? -4.212 -4.949 7.540 1.00 95.31 105 GLN A O 1
ATOM 762 N N . PHE A 1 106 ? -5.805 -6.238 8.495 1.00 94.62 106 PHE A N 1
ATOM 763 C CA . PHE A 1 106 ? -6.419 -5.199 9.294 1.00 94.62 106 PHE A CA 1
ATOM 764 C C . PHE A 1 106 ? -6.563 -5.656 10.740 1.00 94.62 106 PHE A C 1
ATOM 766 O O . PHE A 1 106 ? -6.648 -6.849 11.025 1.00 94.62 106 PHE A O 1
ATOM 773 N N . GLN A 1 107 ? -6.598 -4.696 11.645 1.00 96.38 107 GLN A N 1
ATOM 774 C CA . GLN A 1 107 ? -7.086 -4.881 13.002 1.00 96.38 107 GLN A CA 1
ATOM 775 C C . GLN A 1 107 ? -8.036 -3.736 13.326 1.00 96.38 107 GLN A C 1
ATOM 777 O O . GLN A 1 107 ? -7.989 -2.685 12.681 1.00 96.38 107 GLN A O 1
ATOM 782 N N . TYR A 1 108 ? -8.908 -3.945 14.301 1.00 94.19 108 TYR A N 1
ATOM 783 C CA . TYR A 1 108 ? -9.871 -2.938 14.721 1.00 94.19 108 TYR A CA 1
ATOM 784 C C . TYR A 1 108 ? -9.997 -2.886 16.241 1.00 94.19 108 TYR A C 1
ATOM 786 O O . TYR A 1 108 ? -9.613 -3.824 16.940 1.00 94.19 108 TYR A O 1
ATOM 794 N N . ARG A 1 109 ? -10.542 -1.785 16.749 1.00 95.12 109 ARG A N 1
ATOM 795 C CA . ARG A 1 109 ? -11.002 -1.666 18.135 1.00 95.12 109 ARG A CA 1
ATOM 796 C C . ARG A 1 109 ? -12.282 -0.847 18.177 1.00 95.12 109 ARG A C 1
ATOM 798 O O . ARG A 1 109 ? -12.442 0.088 17.394 1.00 95.12 109 ARG A O 1
ATOM 805 N N . ALA A 1 110 ? -13.194 -1.214 19.067 1.00 94.06 110 ALA A N 1
ATOM 806 C CA . ALA A 1 110 ? -14.415 -0.453 19.306 1.00 94.06 110 ALA A CA 1
ATOM 807 C C . ALA A 1 110 ? -14.170 0.587 20.403 1.00 94.06 110 ALA A C 1
ATOM 809 O O . ALA A 1 110 ? -13.522 0.279 21.408 1.00 94.06 110 ALA A O 1
ATOM 810 N N . CYS A 1 111 ? -14.695 1.791 20.207 1.00 92.69 111 CYS A N 1
ATOM 811 C CA . CYS A 1 111 ? -14.594 2.890 21.156 1.00 92.69 111 CYS A CA 1
ATOM 812 C C . CYS A 1 111 ? -15.973 3.263 21.697 1.00 92.69 111 CYS A C 1
ATOM 814 O O . CYS A 1 111 ? -16.970 3.273 20.965 1.00 92.69 111 CYS A O 1
ATOM 816 N N . TYR A 1 112 ? -16.017 3.584 22.984 1.00 91.88 112 TYR A N 1
ATOM 817 C CA . TYR A 1 112 ? -17.233 3.858 23.736 1.00 91.88 112 TYR A CA 1
ATOM 818 C C . TYR A 1 112 ? -17.132 5.219 24.426 1.00 91.88 112 TYR A C 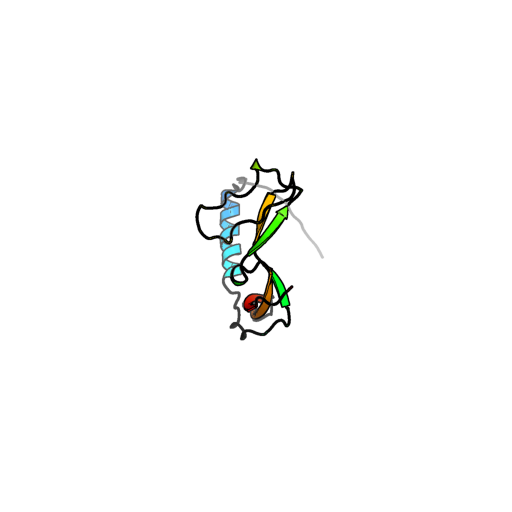1
ATOM 820 O O . TYR A 1 112 ? -16.031 5.676 24.741 1.00 91.88 112 TYR A O 1
ATOM 828 N N . ASP A 1 113 ? -18.278 5.863 24.634 1.00 88.19 113 ASP A N 1
ATOM 829 C CA . ASP A 1 113 ? -18.376 7.055 25.478 1.00 88.19 113 ASP A CA 1
ATOM 830 C C . ASP A 1 113 ? -18.288 6.678 26.970 1.00 88.19 113 ASP A C 1
ATOM 832 O O . ASP A 1 113 ? -18.223 5.498 27.331 1.00 88.19 113 ASP A O 1
ATOM 836 N N . GLU A 1 114 ? -18.301 7.670 27.863 1.00 84.75 114 GLU A N 1
ATOM 837 C CA . GLU A 1 114 ? -18.227 7.414 29.312 1.00 84.75 114 GLU A CA 1
ATOM 838 C C . GLU A 1 114 ? -19.445 6.650 29.853 1.00 84.75 114 GLU A C 1
ATOM 840 O O . GLU A 1 114 ? -19.362 5.996 30.892 1.00 84.75 114 GLU A O 1
ATOM 845 N N . ALA A 1 115 ? -20.578 6.721 29.150 1.00 87.88 115 ALA A N 1
ATOM 846 C CA . ALA A 1 115 ? -21.797 5.999 29.490 1.00 87.88 115 ALA A CA 1
ATOM 847 C C . ALA A 1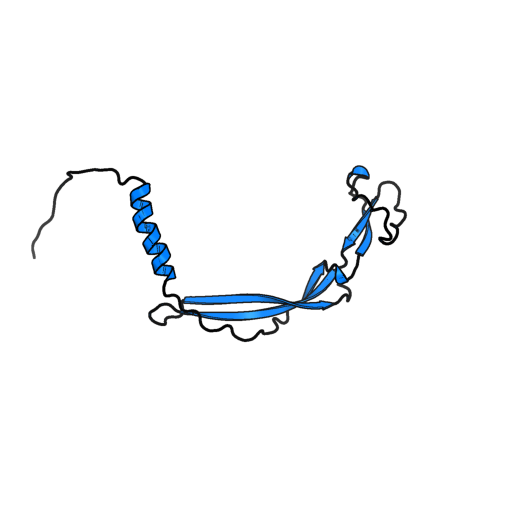 115 ? -21.786 4.544 28.974 1.00 87.88 115 ALA A C 1
ATOM 849 O O . ALA A 1 115 ? -22.731 3.796 29.232 1.00 87.88 115 ALA A O 1
ATOM 850 N N . GLY A 1 116 ? -20.722 4.124 28.279 1.00 85.56 116 GLY A N 1
ATOM 851 C CA . GLY A 1 116 ? -20.576 2.788 27.710 1.00 85.56 116 GLY A CA 1
ATOM 852 C C . GLY A 1 116 ? -21.339 2.580 26.399 1.00 85.56 116 GLY A C 1
ATOM 853 O O . GLY A 1 116 ? -21.487 1.437 25.960 1.00 85.56 116 GLY A O 1
ATOM 854 N N . ASN A 1 117 ? -21.826 3.642 25.751 1.00 88.88 117 ASN A N 1
ATOM 855 C CA . ASN A 1 117 ? -22.457 3.536 24.439 1.00 88.88 117 ASN A CA 1
ATOM 856 C C . ASN A 1 117 ? -21.396 3.455 23.345 1.00 88.88 117 ASN A C 1
ATOM 858 O O . ASN A 1 117 ? -20.383 4.154 23.376 1.00 88.88 117 ASN A O 1
ATOM 862 N N . TYR A 1 118 ? -21.650 2.616 22.340 1.00 91.12 118 TYR A N 1
ATOM 863 C CA . TYR A 1 118 ? -20.804 2.540 21.154 1.00 91.12 118 TYR A CA 1
ATOM 864 C C . TYR A 1 118 ? -20.764 3.895 20.438 1.00 91.12 118 TYR A C 1
ATOM 866 O O . TYR A 1 118 ? -21.812 4.449 20.105 1.00 91.12 118 TYR A O 1
ATOM 874 N N . THR A 1 119 ? -19.558 4.385 20.144 1.00 93.25 119 THR A N 1
ATOM 875 C CA . THR A 1 119 ? -19.363 5.619 19.368 1.00 93.25 119 THR A CA 1
ATOM 876 C C . THR A 1 119 ? -18.921 5.297 17.945 1.00 93.25 119 THR A C 1
ATOM 878 O O . THR A 1 119 ? -19.600 5.641 16.979 1.00 93.25 119 THR A O 1
ATOM 881 N N . HIS A 1 120 ? -17.793 4.602 17.800 1.00 92.81 120 HIS A N 1
ATOM 882 C CA . HIS A 1 120 ? -17.201 4.266 16.512 1.00 92.81 120 HIS A CA 1
ATOM 883 C C . HIS A 1 120 ? -16.239 3.075 16.620 1.00 92.81 120 HIS A C 1
ATOM 885 O O . HIS A 1 120 ? -15.923 2.581 17.703 1.00 92.81 120 HIS A O 1
ATOM 891 N N . THR A 1 121 ? -15.772 2.611 15.461 1.00 94.00 121 THR A N 1
ATOM 892 C CA . THR A 1 121 ? -14.732 1.587 15.340 1.00 94.00 121 THR A CA 1
ATOM 893 C C . THR A 1 121 ? -13.531 2.198 14.640 1.00 94.00 121 THR A C 1
ATOM 895 O O . THR A 1 121 ? -13.668 2.758 13.551 1.00 94.00 121 THR A O 1
ATOM 898 N N . GLU A 1 122 ? -12.356 2.062 15.237 1.00 94.06 122 GLU A N 1
ATOM 899 C CA . GLU A 1 122 ? -11.101 2.414 14.586 1.00 94.06 122 GLU A CA 1
ATOM 900 C C . GLU A 1 122 ? -10.526 1.213 13.839 1.00 94.06 122 GLU A C 1
ATOM 902 O O . GLU A 1 122 ? -10.644 0.072 14.288 1.00 94.06 122 GLU A O 1
ATOM 907 N N . TYR A 1 123 ? -9.844 1.481 12.726 1.00 94.12 123 TYR A N 1
ATOM 908 C CA . TYR A 1 123 ? -9.199 0.466 11.902 1.00 94.12 123 TYR A CA 1
ATOM 909 C C . TYR A 1 123 ? -7.736 0.819 11.668 1.00 94.12 123 TYR A C 1
ATOM 911 O O . TYR A 1 123 ? -7.398 1.964 11.372 1.00 94.12 123 TYR A O 1
ATOM 919 N N . GLN A 1 124 ? -6.876 -0.191 11.716 1.00 94.44 124 GLN A N 1
ATOM 920 C CA . GLN A 1 124 ? -5.507 -0.107 11.227 1.00 94.44 124 GLN A CA 1
ATOM 921 C C . GLN A 1 124 ? -5.307 -1.117 10.113 1.00 94.44 124 GLN A C 1
ATOM 923 O O . GLN A 1 124 ? -5.798 -2.241 10.185 1.00 94.44 124 GLN A O 1
ATOM 928 N N . TYR A 1 125 ? -4.543 -0.717 9.104 1.00 92.88 125 TYR A N 1
ATOM 929 C CA . TYR A 1 125 ? -4.191 -1.553 7.968 1.00 92.88 125 TYR A CA 1
ATOM 930 C C . TYR A 1 125 ? -2.679 -1.620 7.853 1.00 92.88 125 TYR A C 1
ATOM 932 O O . TYR A 1 125 ? -1.986 -0.626 8.062 1.00 92.88 125 TYR A O 1
ATOM 940 N N . ARG A 1 126 ? -2.165 -2.783 7.466 1.00 90.94 126 ARG A N 1
ATOM 941 C CA . ARG A 1 126 ? -0.756 -2.931 7.106 1.00 90.94 126 ARG A CA 1
ATOM 942 C C . ARG A 1 126 ? -0.595 -3.873 5.934 1.00 90.94 126 ARG A C 1
ATOM 944 O O . ARG A 1 126 ? -1.370 -4.818 5.771 1.00 90.94 126 ARG A O 1
ATOM 951 N N . ASN A 1 127 ? 0.457 -3.652 5.159 1.00 90.19 127 ASN A N 1
ATOM 952 C CA . ASN A 1 127 ? 1.009 -4.720 4.348 1.00 90.19 127 ASN A CA 1
ATOM 953 C C . ASN A 1 127 ? 1.738 -5.706 5.271 1.00 90.19 127 ASN A C 1
ATOM 955 O O . ASN A 1 127 ? 2.471 -5.280 6.160 1.00 90.19 127 ASN A O 1
ATOM 959 N N . TYR A 1 128 ? 1.516 -7.005 5.082 1.00 88.88 128 TYR A N 1
ATOM 960 C CA . TYR A 1 128 ? 2.216 -8.042 5.855 1.00 88.88 128 TYR A CA 1
ATOM 961 C C . TYR A 1 128 ? 3.002 -9.018 4.972 1.00 88.88 128 TYR A C 1
ATOM 963 O O . TYR A 1 128 ? 3.830 -9.771 5.478 1.00 88.88 128 TYR A O 1
ATOM 971 N N . ALA A 1 129 ? 2.729 -9.030 3.665 1.00 87.56 129 ALA A N 1
ATOM 972 C CA . ALA A 1 129 ? 3.442 -9.852 2.702 1.00 87.56 129 ALA A CA 1
ATOM 973 C C . ALA A 1 129 ? 3.495 -9.163 1.337 1.00 87.56 129 ALA A C 1
ATOM 975 O O . ALA A 1 129 ? 2.510 -8.566 0.881 1.00 87.56 129 ALA A O 1
ATOM 976 N N . SER A 1 130 ? 4.632 -9.306 0.668 1.00 89.19 130 SER A N 1
ATOM 977 C CA . SER A 1 130 ? 4.856 -8.894 -0.711 1.00 89.19 130 SER A CA 1
ATOM 978 C C . SER A 1 130 ? 5.457 -10.059 -1.507 1.00 89.19 130 SER A C 1
ATOM 980 O O . SER A 1 130 ? 6.049 -10.982 -0.947 1.00 89.19 130 SER A O 1
ATOM 982 N N . SER A 1 131 ? 5.256 -10.067 -2.823 1.00 91.12 131 SER A N 1
ATOM 983 C CA . SER A 1 131 ? 5.909 -11.021 -3.724 1.00 91.12 131 SER A CA 1
ATOM 984 C C . SER A 1 131 ? 6.124 -10.402 -5.099 1.00 91.12 131 SER A C 1
ATOM 986 O O . SER A 1 131 ? 5.303 -9.605 -5.554 1.00 91.12 131 SER A O 1
ATOM 988 N N . CYS A 1 132 ? 7.195 -10.810 -5.776 1.00 88.31 132 CYS A N 1
ATOM 989 C CA . CYS A 1 132 ? 7.579 -10.308 -7.101 1.00 88.31 132 CYS A CA 1
ATOM 990 C C . CYS A 1 132 ? 7.012 -11.125 -8.258 1.00 88.31 132 CYS A C 1
ATOM 992 O O . CYS A 1 132 ? 7.577 -11.183 -9.345 1.00 88.31 132 CYS A O 1
ATOM 994 N N . ILE A 1 133 ? 5.883 -11.782 -8.008 1.00 81.19 133 ILE A N 1
ATOM 995 C CA . ILE A 1 133 ? 5.107 -12.431 -9.056 1.00 81.19 133 ILE A CA 1
ATOM 996 C C . ILE A 1 133 ? 4.473 -11.328 -9.896 1.00 81.19 133 ILE A C 1
ATOM 998 O O . ILE A 1 133 ? 3.950 -10.365 -9.330 1.00 81.19 133 ILE A O 1
ATOM 1002 N N . SER A 1 134 ? 4.492 -11.502 -11.219 1.00 72.56 134 SER A N 1
ATOM 1003 C CA . SER A 1 134 ? 3.925 -10.534 -12.150 1.00 72.56 134 SER A CA 1
ATOM 1004 C C . SER A 1 134 ? 2.500 -10.145 -11.752 1.00 72.56 134 SER A C 1
ATOM 1006 O O . SER A 1 134 ? 1.610 -10.981 -11.523 1.00 72.56 134 SER A O 1
ATOM 1008 N N . CYS A 1 135 ? 2.349 -8.837 -11.622 1.00 73.19 135 CYS A N 1
ATOM 1009 C CA . CYS A 1 135 ? 1.140 -8.114 -11.937 1.00 73.19 135 CYS A CA 1
ATOM 1010 C C . CYS A 1 135 ? 1.156 -7.842 -13.452 1.00 73.19 135 CYS A C 1
ATOM 1012 O O . CYS A 1 135 ? 0.056 -7.838 -14.025 1.00 73.19 135 CYS A O 1
#

pLDDT: mean 72.67, std 21.2, range [31.16, 96.38]